Protein AF-A0A917TSR3-F1 (afdb_monomer_lite)

Sequence (150 aa):
MNISVGIYDLFAYAIPGSLYLSLLIYLSDRQSWLDAEGLAKLPTPLLIAIALILSYVLGHLTYPIASLLDRIPRGRFDAAMDAVRRAFVERAPGERAEALSRTDLFLIQAGAEIHHPEAVAESAAWRSFTTWSSCTTWCPAPPSSADELV

Organism: NCBI:txid1763543

Structure (mmCIF, N/CA/C/O backbone):
data_AF-A0A917TSR3-F1
#
_entry.id   AF-A0A917TSR3-F1
#
loop_
_atom_site.group_PDB
_atom_site.id
_atom_site.type_symbol
_atom_site.label_atom_id
_atom_site.label_alt_id
_atom_site.label_comp_id
_atom_site.label_asym_id
_atom_site.label_entity_id
_atom_site.label_seq_id
_atom_site.pdbx_PDB_ins_code
_atom_site.Cartn_x
_atom_site.Cartn_y
_atom_site.Cartn_z
_atom_site.occupancy
_atom_site.B_iso_or_equiv
_atom_site.auth_seq_id
_atom_site.auth_comp_id
_atom_site.auth_asym_id
_atom_site.auth_atom_id
_atom_site.pdbx_PDB_model_num
ATOM 1 N N . MET A 1 1 ? 10.295 -20.842 20.107 1.00 32.06 1 MET A N 1
ATOM 2 C CA . MET A 1 1 ? 10.332 -19.948 18.928 1.00 32.06 1 MET A CA 1
ATOM 3 C C . MET A 1 1 ? 9.903 -18.574 19.409 1.00 32.06 1 MET A C 1
ATOM 5 O O . MET A 1 1 ? 8.777 -18.448 19.866 1.00 32.06 1 MET A O 1
ATOM 9 N N . ASN A 1 2 ? 10.818 -17.602 19.448 1.00 38.22 2 ASN A N 1
ATOM 10 C CA . ASN A 1 2 ? 10.530 -16.262 19.961 1.00 38.22 2 ASN A CA 1
ATOM 11 C C . ASN A 1 2 ? 10.057 -15.399 18.788 1.00 38.22 2 ASN A C 1
ATOM 13 O O . ASN A 1 2 ? 10.856 -15.065 17.915 1.00 38.22 2 ASN A O 1
ATOM 17 N N . ILE A 1 3 ? 8.760 -15.102 18.725 1.00 50.91 3 ILE A N 1
ATOM 18 C CA . ILE A 1 3 ? 8.210 -14.166 17.742 1.00 50.91 3 ILE A CA 1
ATOM 19 C C . ILE A 1 3 ? 8.561 -12.771 18.260 1.00 50.91 3 ILE A C 1
ATOM 21 O O . ILE A 1 3 ? 7.814 -12.159 19.017 1.00 50.91 3 ILE A O 1
ATOM 25 N N . SER A 1 4 ? 9.760 -12.305 17.919 1.00 50.91 4 SER A N 1
ATOM 26 C CA . SER A 1 4 ? 10.188 -10.943 18.214 1.00 50.91 4 SER A CA 1
ATOM 27 C C . SER A 1 4 ? 9.538 -10.015 17.191 1.00 50.91 4 SER A C 1
ATOM 29 O O . SER A 1 4 ? 10.169 -9.641 16.206 1.00 50.91 4 SER A O 1
ATOM 31 N N . VAL A 1 5 ? 8.257 -9.689 17.394 1.00 59.59 5 VAL A N 1
ATOM 32 C CA . VAL A 1 5 ? 7.587 -8.629 16.629 1.00 59.59 5 VAL A CA 1
ATOM 33 C C . VAL A 1 5 ? 8.292 -7.325 16.985 1.00 59.59 5 VAL A C 1
ATOM 35 O O . VAL A 1 5 ? 8.153 -6.804 18.091 1.00 59.59 5 VAL A O 1
ATOM 38 N N . GLY A 1 6 ? 9.133 -6.840 16.075 1.00 69.69 6 GLY A N 1
ATOM 39 C CA . GLY A 1 6 ? 9.794 -5.555 16.241 1.00 69.69 6 GLY A CA 1
ATOM 40 C C . GLY A 1 6 ? 8.758 -4.437 16.218 1.00 69.69 6 GLY A C 1
ATOM 41 O O . GLY A 1 6 ? 7.766 -4.514 15.497 1.00 69.69 6 GLY A O 1
ATOM 42 N N . ILE A 1 7 ? 9.000 -3.358 16.960 1.00 72.00 7 ILE A N 1
ATOM 43 C CA . ILE A 1 7 ? 8.115 -2.184 16.935 1.00 72.00 7 ILE A CA 1
ATOM 44 C C . ILE A 1 7 ? 7.963 -1.608 15.515 1.00 72.00 7 ILE A C 1
ATOM 46 O O . ILE A 1 7 ? 6.904 -1.107 15.154 1.00 72.00 7 ILE A O 1
ATOM 50 N N . TYR A 1 8 ? 8.996 -1.769 14.681 1.00 69.12 8 TYR A N 1
ATOM 51 C CA . TYR A 1 8 ? 8.964 -1.458 13.252 1.00 69.12 8 TYR A CA 1
ATOM 52 C C . TYR A 1 8 ? 7.919 -2.266 12.480 1.00 69.12 8 TYR A C 1
ATOM 54 O O . TYR A 1 8 ? 7.240 -1.710 11.626 1.00 69.12 8 TYR A O 1
ATOM 62 N N . ASP A 1 9 ? 7.765 -3.549 12.795 1.00 69.12 9 ASP A N 1
ATOM 63 C CA . ASP A 1 9 ? 6.815 -4.444 12.132 1.00 69.12 9 ASP A CA 1
ATOM 64 C C . ASP A 1 9 ? 5.371 -4.057 12.483 1.00 69.12 9 ASP A C 1
ATOM 66 O O . ASP A 1 9 ? 4.486 -4.017 11.629 1.00 69.12 9 ASP A O 1
ATOM 70 N N . LEU A 1 10 ? 5.151 -3.646 13.737 1.00 68.81 10 LEU A N 1
ATOM 71 C CA . LEU A 1 10 ? 3.868 -3.105 14.175 1.00 68.81 10 LEU A CA 1
ATOM 72 C C . LEU A 1 10 ? 3.487 -1.858 13.368 1.00 68.81 10 LEU A C 1
ATOM 74 O O . LEU A 1 10 ? 2.362 -1.781 12.886 1.00 68.81 10 LEU A O 1
ATOM 78 N N . PHE A 1 11 ? 4.408 -0.912 13.167 1.00 69.06 11 PHE A N 1
ATOM 79 C CA . PHE A 1 11 ? 4.134 0.282 12.359 1.00 69.06 11 PHE A CA 1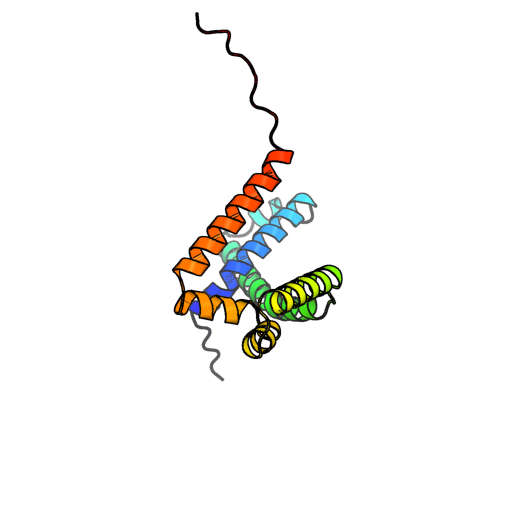
ATOM 80 C C . PHE A 1 11 ? 4.007 -0.021 10.863 1.00 69.06 11 PHE A C 1
ATOM 82 O O . PHE A 1 11 ? 3.126 0.541 10.211 1.00 69.06 11 PHE A O 1
ATOM 89 N N . ALA A 1 12 ? 4.823 -0.935 10.334 1.00 71.38 12 ALA A N 1
ATOM 90 C CA . ALA A 1 12 ? 4.776 -1.342 8.932 1.00 71.38 12 ALA A CA 1
ATOM 91 C C 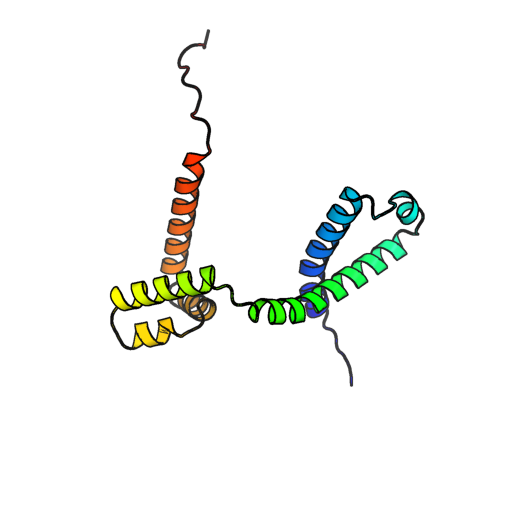. ALA A 1 12 ? 3.393 -1.879 8.534 1.00 71.38 12 ALA A C 1
ATOM 93 O O . ALA A 1 12 ? 2.925 -1.591 7.434 1.00 71.38 12 ALA A O 1
ATOM 94 N N . TYR A 1 13 ? 2.711 -2.590 9.439 1.00 71.81 13 TYR A N 1
ATOM 95 C CA . TYR A 1 13 ? 1.371 -3.122 9.180 1.00 71.81 13 TYR A CA 1
ATOM 96 C C . TYR A 1 13 ? 0.233 -2.249 9.720 1.00 71.81 13 TYR A C 1
ATOM 98 O O . TYR A 1 13 ? -0.805 -2.144 9.069 1.00 71.81 13 TYR A O 1
ATOM 106 N N . ALA A 1 14 ? 0.404 -1.578 10.863 1.00 72.25 14 ALA A N 1
ATOM 107 C CA . ALA A 1 14 ? -0.662 -0.771 11.461 1.00 72.25 14 ALA A CA 1
ATOM 108 C C . ALA A 1 14 ? -0.941 0.529 10.691 1.00 72.25 14 ALA A C 1
ATOM 110 O O . ALA A 1 14 ? -2.080 0.994 10.686 1.00 72.25 14 ALA A O 1
ATOM 111 N N . ILE A 1 15 ? 0.057 1.125 10.028 1.00 74.81 15 ILE A N 1
ATOM 112 C CA . ILE A 1 15 ? -0.148 2.346 9.233 1.00 74.81 15 ILE A CA 1
ATOM 113 C C . ILE A 1 15 ? -1.075 2.068 8.033 1.00 74.81 15 ILE A C 1
ATOM 115 O O . ILE A 1 15 ? -2.166 2.645 7.999 1.00 74.81 15 ILE A O 1
ATOM 119 N N . PRO A 1 16 ? -0.744 1.164 7.089 1.00 74.06 16 PRO A N 1
ATOM 120 C CA . PRO A 1 16 ? -1.661 0.831 5.997 1.00 74.06 16 PRO A CA 1
ATOM 121 C C . PRO A 1 16 ? -2.955 0.182 6.511 1.00 74.06 16 PRO A C 1
ATOM 123 O O . PRO A 1 16 ? -4.036 0.491 6.012 1.00 74.06 16 PRO A O 1
ATOM 126 N N . GLY A 1 17 ? -2.874 -0.639 7.565 1.00 74.44 17 GLY A N 1
ATOM 127 C CA . GLY A 1 17 ? -4.030 -1.239 8.232 1.00 74.44 17 GLY A CA 1
ATOM 128 C C . GLY A 1 17 ? -5.055 -0.220 8.733 1.00 74.44 17 GLY A C 1
ATOM 129 O O . GLY A 1 17 ? -6.257 -0.425 8.569 1.00 74.44 17 GLY A O 1
ATOM 130 N N . SER A 1 18 ? -4.597 0.913 9.273 1.00 76.31 18 SER A N 1
ATOM 131 C CA . SER A 1 18 ? -5.473 1.967 9.797 1.00 76.31 18 SER A CA 1
ATOM 132 C C . SER A 1 18 ? -6.231 2.691 8.690 1.00 76.31 18 SER A C 1
ATOM 134 O O . SER A 1 18 ? -7.397 3.045 8.875 1.00 76.31 18 SER A O 1
ATOM 136 N N . LEU A 1 19 ? -5.605 2.851 7.521 1.00 81.00 19 LEU A N 1
ATOM 137 C CA . LEU A 1 19 ? -6.235 3.427 6.340 1.00 81.00 19 LEU A CA 1
ATOM 138 C C . LEU A 1 19 ? -7.354 2.512 5.829 1.00 81.00 19 LEU A C 1
ATOM 140 O O . LEU A 1 19 ? -8.474 2.973 5.608 1.00 81.00 19 LEU A O 1
ATOM 144 N N . TYR A 1 20 ? -7.085 1.206 5.729 1.00 76.94 20 TYR A N 1
ATOM 145 C CA . TYR A 1 20 ? -8.101 0.219 5.356 1.00 76.94 20 TYR A CA 1
ATOM 146 C C . TYR A 1 20 ? -9.231 0.136 6.383 1.00 76.94 20 TYR A C 1
ATOM 148 O O . TYR A 1 20 ? -10.402 0.100 6.006 1.00 76.94 20 TYR A O 1
ATOM 156 N N . LEU A 1 21 ? -8.901 0.154 7.675 1.00 81.69 21 LEU A N 1
ATOM 157 C CA . LEU A 1 21 ? -9.892 0.130 8.743 1.00 81.69 21 LEU A CA 1
ATOM 158 C C . LEU A 1 21 ? -10.786 1.374 8.703 1.00 81.69 21 LEU A C 1
ATOM 160 O O . LEU A 1 21 ? -12.002 1.252 8.803 1.00 81.69 21 LEU A O 1
ATOM 164 N N . SER A 1 22 ? -10.203 2.555 8.487 1.00 80.44 22 SER A N 1
ATOM 165 C CA . SER A 1 22 ? -10.956 3.808 8.354 1.00 80.44 22 SER A CA 1
ATOM 166 C C . SER A 1 22 ? -11.903 3.771 7.154 1.00 80.44 22 SER A C 1
ATOM 168 O O . SER A 1 22 ? -13.059 4.177 7.267 1.00 80.44 22 SER A O 1
ATOM 170 N N . LEU A 1 23 ? -11.448 3.223 6.022 1.00 81.44 23 LEU A N 1
ATOM 171 C CA . LEU A 1 23 ? -12.282 3.041 4.836 1.00 81.44 23 LEU A CA 1
ATOM 172 C C . LEU A 1 23 ? -13.438 2.063 5.093 1.00 81.44 23 LEU A C 1
ATOM 174 O O . LEU A 1 23 ? -14.568 2.338 4.695 1.00 81.44 23 LEU A O 1
ATOM 178 N N . LEU A 1 24 ? -13.182 0.943 5.777 1.00 79.69 24 LEU A N 1
ATOM 179 C CA . LEU A 1 24 ? -14.219 -0.028 6.135 1.00 79.69 24 LEU A CA 1
ATOM 180 C C . LEU A 1 24 ? -15.244 0.554 7.106 1.00 79.69 24 LEU A C 1
ATOM 182 O O . LEU A 1 24 ? -16.437 0.328 6.916 1.00 79.69 24 LEU A O 1
ATOM 186 N N . ILE A 1 25 ? -14.801 1.311 8.113 1.00 82.06 25 ILE A N 1
ATOM 187 C CA . ILE A 1 25 ? -15.695 2.010 9.044 1.00 82.06 25 ILE A CA 1
ATOM 188 C C . ILE A 1 25 ? -16.576 2.988 8.266 1.00 82.06 25 ILE A C 1
ATOM 190 O O . ILE A 1 25 ? -17.793 2.939 8.408 1.00 82.06 25 ILE A O 1
ATOM 194 N N . TYR A 1 26 ? -15.987 3.800 7.385 1.00 79.81 26 TYR A N 1
ATOM 195 C CA . TYR A 1 26 ? -16.730 4.744 6.549 1.00 79.81 26 TYR A CA 1
ATOM 196 C C . TYR A 1 26 ? -17.771 4.054 5.652 1.00 79.81 26 TYR A C 1
ATOM 198 O O . TYR A 1 26 ? -18.919 4.490 5.574 1.00 79.81 26 TYR A O 1
ATOM 206 N N . LEU A 1 27 ? -17.395 2.960 4.984 1.00 80.69 27 LEU A N 1
ATOM 207 C CA . LEU A 1 27 ? -18.313 2.198 4.132 1.00 80.69 27 LEU A CA 1
ATOM 208 C C . LEU A 1 27 ? -19.434 1.540 4.943 1.00 80.69 27 LEU A C 1
ATOM 210 O O . LEU A 1 27 ? -20.583 1.531 4.508 1.00 80.69 27 LEU A O 1
ATOM 214 N N . SER A 1 28 ? -19.106 1.012 6.119 1.00 79.25 28 SER A N 1
ATOM 215 C CA . SER A 1 28 ? -20.067 0.328 6.982 1.00 79.25 28 SER A CA 1
ATOM 216 C C . SER A 1 28 ? -21.050 1.300 7.635 1.00 79.25 28 SER A C 1
ATOM 218 O O . SER A 1 28 ? -22.229 0.977 7.749 1.00 79.25 28 SER A O 1
ATOM 220 N N . ASP A 1 29 ? -20.592 2.497 8.006 1.00 77.88 29 ASP A N 1
ATOM 221 C CA . ASP A 1 29 ? -21.442 3.596 8.475 1.00 77.88 29 ASP A CA 1
ATOM 222 C C . ASP A 1 29 ? -22.396 4.058 7.363 1.00 77.88 29 ASP A C 1
ATOM 224 O O . ASP A 1 29 ? -23.615 4.095 7.539 1.00 77.88 29 ASP A O 1
ATOM 228 N N . ARG A 1 30 ? -21.867 4.266 6.149 1.00 79.00 30 ARG A N 1
ATOM 229 C CA . ARG A 1 30 ? -22.665 4.666 4.981 1.00 79.00 30 ARG A CA 1
ATOM 230 C C . ARG A 1 30 ? -23.737 3.645 4.590 1.00 79.00 30 ARG A C 1
ATOM 232 O O . ARG A 1 30 ? -24.789 4.035 4.090 1.00 79.00 30 ARG A O 1
ATOM 239 N N . GLN A 1 31 ? -23.473 2.355 4.786 1.00 79.75 31 GLN A N 1
ATOM 240 C CA . GLN A 1 31 ? -24.416 1.275 4.487 1.00 79.75 31 GLN A CA 1
ATOM 241 C C . GLN A 1 31 ? -25.337 0.940 5.681 1.00 79.75 31 GLN A C 1
ATOM 243 O O . GLN A 1 31 ? -26.145 0.015 5.586 1.00 79.75 31 GLN A O 1
ATOM 248 N N . SER A 1 32 ? -25.212 1.675 6.796 1.00 71.50 32 SER A N 1
ATOM 249 C CA . SER A 1 32 ? -25.918 1.435 8.066 1.00 71.50 32 SER A CA 1
ATOM 250 C C . SER A 1 32 ? -25.708 0.023 8.626 1.00 71.50 32 SER A C 1
ATOM 252 O O . SER A 1 32 ? -26.569 -0.529 9.307 1.00 71.50 32 SER A O 1
ATOM 254 N N . TRP A 1 33 ? -24.564 -0.590 8.317 1.00 74.56 33 TRP A N 1
ATOM 255 C CA . TRP A 1 33 ? -24.173 -1.899 8.847 1.00 74.56 33 TRP A CA 1
ATOM 256 C C . TRP A 1 33 ? -23.597 -1.799 10.258 1.00 74.56 33 TRP A C 1
ATOM 258 O O . TRP A 1 33 ? -23.601 -2.786 10.992 1.00 74.56 33 TRP A O 1
ATOM 268 N N . LEU A 1 34 ? -23.099 -0.620 10.635 1.00 69.69 34 LEU A N 1
ATOM 269 C CA . LEU A 1 34 ? -22.614 -0.334 11.977 1.00 69.69 34 LEU A CA 1
ATOM 270 C C . LEU A 1 34 ? -23.635 0.502 12.739 1.00 69.69 34 LEU A C 1
ATOM 272 O O . LEU A 1 34 ? -24.009 1.590 12.314 1.00 69.69 34 LEU A O 1
ATOM 276 N N . ASP A 1 35 ? -24.030 -0.002 13.902 1.00 72.19 35 ASP A N 1
ATOM 277 C CA . ASP A 1 35 ? -24.796 0.760 14.876 1.00 72.19 35 ASP A CA 1
ATOM 278 C C . ASP A 1 35 ? -23.829 1.588 15.737 1.00 72.19 35 ASP A C 1
ATOM 280 O O . ASP A 1 35 ? -23.236 1.100 16.708 1.00 72.19 35 ASP A O 1
ATOM 284 N N . ALA A 1 36 ? -23.614 2.844 15.338 1.00 66.81 36 ALA A N 1
ATOM 285 C CA . ALA A 1 36 ? -22.709 3.766 16.021 1.00 66.81 36 ALA A CA 1
ATOM 286 C C . ALA A 1 36 ? -23.102 3.995 17.496 1.00 66.81 36 ALA A C 1
ATOM 288 O O . ALA A 1 36 ? -22.227 4.200 18.343 1.00 66.81 36 ALA A O 1
ATOM 289 N N . GLU A 1 37 ? -24.393 3.884 17.834 1.00 69.19 37 GLU A N 1
ATOM 290 C CA . GLU A 1 37 ? -24.881 4.017 19.212 1.00 69.19 37 GLU A CA 1
ATOM 291 C C . GLU A 1 37 ? -24.463 2.840 20.100 1.00 69.19 37 GLU A C 1
ATOM 293 O O . GLU A 1 37 ? -24.251 3.005 21.306 1.00 69.19 37 GLU A O 1
ATOM 298 N N . GLY A 1 38 ? -24.314 1.648 19.517 1.00 69.62 38 GLY A N 1
ATOM 299 C CA . GLY A 1 38 ? -23.797 0.468 20.205 1.00 69.62 38 GLY A CA 1
ATOM 300 C C . GLY A 1 38 ? -22.304 0.585 20.517 1.00 69.62 38 GLY A C 1
ATOM 301 O O . GLY A 1 38 ? -21.873 0.237 21.618 1.00 69.62 38 GLY A O 1
ATOM 302 N N . LEU A 1 39 ? -21.518 1.135 19.584 1.00 67.50 39 LEU A N 1
ATOM 303 C CA . LEU A 1 39 ? -20.073 1.310 19.767 1.00 67.50 39 LEU A CA 1
ATOM 304 C C . LEU A 1 39 ? -19.732 2.434 20.753 1.00 67.50 39 LEU A C 1
ATOM 306 O O . LEU A 1 39 ? -18.774 2.297 21.511 1.00 67.50 39 LEU A O 1
ATOM 310 N N . ALA A 1 40 ? -20.525 3.508 20.803 1.00 72.81 40 ALA A N 1
ATOM 311 C CA . ALA A 1 40 ? -20.307 4.628 21.725 1.00 72.81 40 ALA A CA 1
ATOM 312 C C . ALA A 1 40 ? -20.455 4.245 23.213 1.00 72.81 40 ALA A C 1
ATOM 314 O O . ALA A 1 40 ? -19.961 4.953 24.090 1.00 72.81 40 ALA A O 1
ATOM 315 N N . LYS A 1 41 ? -21.116 3.118 23.507 1.00 79.31 41 LYS A N 1
ATOM 316 C CA . LYS A 1 41 ? -21.281 2.587 24.871 1.00 79.31 41 LYS A CA 1
ATOM 317 C C . LYS A 1 41 ? -20.072 1.781 25.352 1.00 79.31 41 LYS A C 1
ATOM 319 O O . LYS A 1 41 ? -20.007 1.434 26.532 1.00 79.31 41 LYS A O 1
ATOM 324 N N . LEU A 1 42 ? -19.129 1.460 24.465 1.00 80.06 42 LEU A N 1
ATOM 325 C CA . LEU A 1 42 ? -17.922 0.727 24.830 1.00 80.06 42 LEU A CA 1
ATOM 326 C C . LEU A 1 42 ? -16.907 1.665 25.501 1.00 80.06 42 LEU A C 1
ATOM 328 O O . LEU A 1 42 ? -16.744 2.812 25.083 1.00 80.06 42 LEU A O 1
ATOM 332 N N . PRO A 1 43 ? -16.173 1.189 26.520 1.00 85.25 43 PRO A N 1
ATOM 333 C CA . PRO A 1 43 ? -15.122 1.980 27.141 1.00 85.25 43 PRO A CA 1
ATOM 334 C C . PRO A 1 43 ? -14.018 2.302 26.123 1.00 85.25 43 PRO A C 1
ATOM 336 O O . PRO A 1 43 ? -13.467 1.407 25.481 1.00 85.25 43 PRO A O 1
ATOM 339 N N . THR A 1 44 ? -13.647 3.581 26.020 1.00 82.81 44 THR A N 1
ATOM 340 C CA . THR A 1 44 ? -12.635 4.112 25.087 1.00 82.81 44 THR A CA 1
ATOM 341 C C . THR A 1 44 ? -11.353 3.276 24.957 1.00 82.81 44 THR A C 1
ATOM 343 O O . THR A 1 44 ? -10.949 3.007 23.825 1.00 82.81 44 THR A O 1
ATOM 346 N N . PRO A 1 45 ? -10.695 2.811 26.041 1.00 83.06 45 PRO A N 1
ATOM 347 C CA . PRO A 1 45 ? -9.483 2.000 25.899 1.00 83.06 45 PRO A CA 1
ATOM 348 C C . PRO A 1 45 ? -9.724 0.666 25.177 1.00 83.06 45 PRO A C 1
ATOM 350 O O . PRO A 1 45 ? -8.848 0.195 24.455 1.00 83.06 45 PRO A O 1
ATOM 353 N N . LEU A 1 46 ? -10.916 0.079 25.316 1.00 82.00 46 LEU A N 1
ATOM 354 C CA . LEU A 1 46 ? -11.289 -1.144 24.610 1.00 82.00 46 LEU A CA 1
ATOM 355 C C . LEU A 1 46 ? -11.465 -0.880 23.109 1.00 82.00 46 LEU A C 1
ATOM 357 O O . LEU A 1 46 ? -10.983 -1.663 22.298 1.00 82.00 46 LEU A O 1
ATOM 361 N N . LEU A 1 47 ? -12.089 0.244 22.737 1.00 81.12 47 LEU A N 1
ATOM 362 C CA . LEU A 1 47 ? -12.222 0.656 21.334 1.00 81.12 47 LEU A CA 1
ATOM 363 C C . LEU A 1 47 ? -10.855 0.850 20.671 1.00 81.12 47 LEU A C 1
ATOM 365 O O . LEU A 1 47 ? -10.634 0.362 19.565 1.00 81.12 47 LEU A O 1
ATOM 369 N N . ILE A 1 48 ? -9.922 1.507 21.366 1.00 82.31 48 ILE A N 1
ATOM 370 C CA . ILE A 1 48 ? -8.552 1.708 20.876 1.00 82.31 48 ILE A CA 1
ATOM 371 C C . ILE A 1 48 ? -7.848 0.360 20.689 1.00 82.31 48 ILE A C 1
ATOM 373 O O . ILE A 1 48 ? -7.238 0.129 19.647 1.00 82.31 48 ILE A O 1
ATOM 377 N N . ALA A 1 49 ? -7.960 -0.551 21.661 1.00 81.81 49 ALA A N 1
ATOM 378 C CA . ALA A 1 49 ? -7.364 -1.880 21.558 1.00 81.81 49 ALA A CA 1
ATOM 379 C C . ALA A 1 49 ? -7.931 -2.674 20.368 1.00 81.81 49 ALA A C 1
ATOM 381 O O . ALA A 1 49 ? -7.165 -3.243 19.592 1.00 81.81 49 ALA A O 1
ATOM 382 N N . ILE A 1 50 ? -9.254 -2.661 20.179 1.00 83.12 50 ILE A N 1
ATOM 383 C CA . ILE A 1 50 ? -9.919 -3.316 19.044 1.00 83.12 50 ILE A CA 1
ATOM 384 C C . ILE A 1 50 ? -9.440 -2.710 17.724 1.00 83.12 50 ILE A C 1
ATOM 386 O O . ILE A 1 50 ? -9.075 -3.456 16.820 1.00 83.12 50 ILE A O 1
ATOM 390 N N . ALA A 1 51 ? -9.388 -1.380 17.614 1.00 79.75 51 ALA A N 1
ATOM 391 C CA . ALA A 1 51 ? -8.936 -0.702 16.403 1.00 79.75 51 ALA A CA 1
ATOM 392 C C . ALA A 1 51 ? -7.473 -1.031 16.065 1.00 79.75 51 ALA A C 1
ATOM 394 O O . ALA A 1 51 ? -7.156 -1.289 14.905 1.00 79.75 51 ALA A O 1
ATOM 395 N N . LEU A 1 52 ? -6.591 -1.079 17.068 1.00 80.81 52 LEU A N 1
ATOM 396 C CA . LEU A 1 52 ? -5.192 -1.469 16.882 1.00 80.81 52 LEU A CA 1
ATOM 397 C C . LEU A 1 52 ? -5.065 -2.917 16.406 1.00 80.81 52 LEU A C 1
ATOM 399 O O . LEU A 1 52 ? -4.333 -3.180 15.453 1.00 80.81 52 LEU A O 1
ATOM 403 N N . ILE A 1 53 ? -5.800 -3.843 17.028 1.00 83.19 53 ILE A N 1
ATOM 404 C CA . ILE A 1 53 ? -5.792 -5.259 16.641 1.00 83.19 53 ILE A CA 1
ATOM 405 C C . ILE A 1 53 ? -6.344 -5.423 15.224 1.00 83.19 53 ILE A C 1
ATOM 407 O O . ILE A 1 53 ? -5.701 -6.068 14.399 1.00 83.19 53 ILE A O 1
ATOM 411 N N . LEU A 1 54 ? -7.495 -4.819 14.914 1.00 83.31 54 LEU A N 1
ATOM 412 C CA . LEU A 1 54 ? -8.090 -4.899 13.579 1.00 83.31 54 LEU A CA 1
ATOM 413 C C . LEU A 1 54 ? -7.166 -4.301 12.528 1.00 83.31 54 LEU A C 1
ATOM 415 O O . LEU A 1 54 ? -6.967 -4.933 11.501 1.00 83.31 54 LEU A O 1
ATOM 419 N N . SER A 1 55 ? -6.584 -3.131 12.792 1.00 78.75 55 SER A N 1
ATOM 420 C CA . SER A 1 55 ? -5.624 -2.487 11.897 1.00 78.75 55 SER A CA 1
ATOM 421 C C . SER A 1 55 ? -4.424 -3.396 11.622 1.00 78.75 55 SER A C 1
ATOM 423 O O . SER A 1 55 ? -4.085 -3.642 10.466 1.00 78.75 55 SER A O 1
ATOM 425 N N . TYR A 1 56 ? -3.827 -3.972 12.668 1.00 76.00 56 TYR A N 1
ATOM 426 C CA . TYR A 1 56 ? -2.694 -4.883 12.525 1.00 76.00 56 TYR A CA 1
ATOM 427 C C . TYR A 1 56 ? -3.058 -6.142 11.724 1.00 76.00 56 TYR A C 1
ATOM 429 O O . TYR A 1 56 ? -2.341 -6.518 10.796 1.00 76.00 56 TYR A O 1
ATOM 437 N N . VAL A 1 57 ? -4.203 -6.761 12.029 1.00 82.56 57 VAL A N 1
ATOM 438 C CA . VAL A 1 57 ? -4.701 -7.945 11.315 1.00 82.56 57 VAL A CA 1
ATOM 439 C C . VAL A 1 57 ? -5.003 -7.618 9.854 1.00 82.56 57 VAL A C 1
ATOM 441 O O . VAL A 1 57 ? -4.624 -8.387 8.975 1.00 82.56 57 VAL A O 1
ATOM 444 N N . LEU A 1 58 ? -5.627 -6.472 9.571 1.00 78.50 58 LEU A N 1
ATOM 445 C CA . LEU A 1 58 ? -5.886 -6.016 8.205 1.00 78.50 58 LEU A CA 1
ATOM 446 C C . LEU A 1 58 ? -4.585 -5.793 7.440 1.00 78.50 58 LEU A C 1
ATOM 448 O O . LEU A 1 58 ? -4.449 -6.287 6.322 1.00 78.50 58 LEU A O 1
ATOM 452 N N . GLY A 1 59 ? -3.617 -5.106 8.049 1.00 73.50 59 GLY A N 1
ATOM 453 C CA . GLY A 1 59 ? -2.289 -4.909 7.473 1.00 73.50 59 GLY A CA 1
ATOM 454 C C . GLY A 1 59 ? -1.627 -6.241 7.117 1.00 73.50 59 GLY A C 1
ATOM 455 O O . GLY A 1 59 ? -1.112 -6.399 6.011 1.00 73.50 59 GLY A O 1
ATOM 456 N N . HIS A 1 60 ? -1.742 -7.236 7.998 1.00 75.38 60 HIS A N 1
ATOM 457 C CA . HIS A 1 60 ? -1.205 -8.572 7.761 1.00 75.38 60 HIS A CA 1
ATOM 458 C C . HIS A 1 60 ? -1.965 -9.342 6.667 1.00 75.38 60 HIS A C 1
ATOM 460 O O . HIS A 1 60 ? -1.340 -9.988 5.829 1.00 75.38 60 HIS A O 1
ATOM 466 N N . LEU A 1 61 ? -3.300 -9.234 6.611 1.00 76.25 61 LEU A N 1
ATOM 467 C CA . LEU A 1 61 ? -4.133 -9.837 5.558 1.00 76.25 61 LEU A CA 1
ATOM 468 C C . LEU A 1 61 ? -3.930 -9.186 4.189 1.00 76.25 61 LEU A C 1
ATOM 470 O O . LEU A 1 61 ? -4.169 -9.822 3.162 1.00 76.25 61 LEU A O 1
ATOM 474 N N . THR A 1 62 ? -3.468 -7.939 4.151 1.00 72.94 62 THR A N 1
ATOM 475 C CA . THR A 1 62 ? -3.222 -7.244 2.885 1.00 72.94 62 THR A CA 1
ATOM 476 C C . THR A 1 62 ? -2.112 -7.940 2.089 1.00 72.94 62 THR A C 1
ATOM 478 O O . THR A 1 62 ? -2.177 -7.983 0.865 1.00 72.94 62 THR A O 1
ATOM 481 N N . TYR A 1 63 ? -1.138 -8.563 2.761 1.00 68.31 63 TYR A N 1
ATOM 482 C CA . TYR A 1 63 ? -0.024 -9.268 2.118 1.00 68.31 63 TYR A CA 1
ATOM 483 C C . TYR A 1 63 ? -0.459 -10.482 1.267 1.00 68.31 63 TYR A C 1
ATOM 485 O O . TYR A 1 63 ? -0.145 -10.522 0.073 1.00 68.31 63 TYR A O 1
ATOM 493 N N . PRO A 1 64 ? -1.222 -11.462 1.797 1.00 72.25 64 PRO A N 1
ATOM 494 C CA . PRO A 1 64 ? -1.735 -12.558 0.984 1.00 72.25 64 PRO A CA 1
ATOM 495 C C . PRO A 1 64 ? -2.752 -12.074 -0.055 1.00 72.25 64 PRO A C 1
ATOM 497 O O . PRO A 1 64 ? -2.754 -12.598 -1.168 1.00 72.25 64 PRO A O 1
ATOM 500 N N . ILE A 1 65 ? -3.567 -11.056 0.253 1.00 74.12 65 ILE A N 1
ATOM 501 C CA . ILE A 1 65 ? -4.509 -10.473 -0.715 1.00 74.12 65 ILE A CA 1
ATOM 502 C C . ILE A 1 65 ? -3.761 -9.862 -1.902 1.00 74.12 65 ILE A C 1
ATOM 504 O O . ILE A 1 65 ? -4.152 -10.116 -3.037 1.00 74.12 65 ILE A O 1
ATOM 508 N N . ALA A 1 66 ? -2.669 -9.131 -1.668 1.00 66.56 66 ALA A N 1
ATOM 509 C CA . ALA A 1 66 ? -1.822 -8.587 -2.727 1.00 66.56 66 ALA A CA 1
ATOM 510 C C . ALA A 1 66 ? -1.258 -9.707 -3.613 1.00 66.56 66 ALA A C 1
ATOM 512 O O . ALA A 1 66 ? -1.396 -9.647 -4.830 1.00 66.56 66 ALA A O 1
ATOM 513 N N . SER A 1 67 ? -0.755 -10.790 -3.009 1.00 67.50 67 SER A N 1
ATOM 514 C CA . SER A 1 67 ? -0.263 -11.949 -3.768 1.00 67.50 67 SER A CA 1
ATOM 515 C C . SER A 1 67 ? -1.359 -12.671 -4.568 1.00 67.50 67 SER A C 1
ATOM 517 O O . SER A 1 67 ? -1.092 -13.237 -5.628 1.00 67.50 67 SER A O 1
ATOM 519 N N . LEU A 1 68 ? -2.606 -12.648 -4.083 1.00 73.38 68 LEU A N 1
ATOM 520 C CA . LEU A 1 68 ? -3.765 -13.171 -4.807 1.00 73.38 68 LEU A CA 1
ATOM 521 C C . LEU A 1 68 ? -4.169 -12.238 -5.952 1.00 73.38 68 LEU A C 1
ATOM 523 O O . LEU A 1 68 ? -4.495 -12.712 -7.036 1.00 73.38 68 LEU A O 1
ATOM 527 N N . LEU A 1 69 ? -4.121 -10.925 -5.721 1.00 70.88 69 LEU A N 1
ATOM 528 C CA . LEU A 1 69 ? -4.390 -9.904 -6.729 1.00 70.88 69 LEU A CA 1
ATOM 529 C C . LEU A 1 69 ? -3.343 -9.901 -7.843 1.00 70.88 69 LEU A C 1
ATOM 531 O O . LEU A 1 69 ? -3.701 -9.618 -8.982 1.00 70.88 69 LEU A O 1
ATOM 535 N N . ASP A 1 70 ? -2.088 -10.229 -7.539 1.00 66.69 70 ASP A N 1
ATOM 536 C CA . ASP A 1 70 ? -1.028 -10.383 -8.542 1.00 66.69 70 ASP A CA 1
ATOM 537 C C . ASP A 1 70 ? -1.256 -11.599 -9.447 1.00 66.69 70 ASP A C 1
ATOM 539 O O . ASP A 1 70 ? -0.791 -11.629 -10.583 1.00 66.69 70 ASP A O 1
ATOM 543 N N . ARG A 1 71 ? -2.025 -12.596 -8.989 1.00 68.00 71 ARG A N 1
ATOM 544 C CA . ARG A 1 71 ? -2.442 -13.732 -9.825 1.00 68.00 71 ARG A CA 1
ATOM 545 C C . ARG A 1 71 ? -3.634 -13.420 -10.721 1.00 68.00 71 ARG A C 1
ATOM 547 O O . ARG A 1 71 ? -3.940 -14.225 -11.598 1.00 68.00 71 ARG A O 1
ATOM 554 N N . ILE A 1 72 ? -4.325 -12.300 -10.506 1.00 76.94 72 ILE A N 1
ATOM 555 C CA . ILE A 1 72 ? -5.414 -11.876 -11.384 1.00 76.94 72 ILE A CA 1
ATOM 556 C C . ILE A 1 72 ? -4.769 -11.218 -12.607 1.00 76.94 72 ILE A C 1
ATOM 558 O O . ILE A 1 72 ? -4.186 -10.143 -12.459 1.00 76.94 72 ILE A O 1
ATOM 562 N N . PRO A 1 73 ? -4.867 -11.815 -13.810 1.00 62.78 73 PRO A N 1
ATOM 563 C CA . PRO A 1 73 ? -4.268 -11.235 -15.003 1.00 62.78 73 PRO A CA 1
ATOM 564 C C . PRO A 1 73 ? -4.910 -9.873 -15.274 1.00 62.78 73 PRO A C 1
ATOM 566 O O . PRO A 1 73 ? -6.095 -9.774 -15.613 1.00 62.78 73 PRO A O 1
ATOM 569 N N . ARG A 1 74 ? -4.131 -8.799 -15.129 1.00 68.94 74 ARG A N 1
ATOM 570 C CA . ARG A 1 74 ? -4.579 -7.423 -15.363 1.00 68.94 74 ARG A CA 1
ATOM 571 C C . ARG A 1 74 ? -4.410 -7.113 -16.842 1.00 68.94 74 ARG A C 1
ATOM 573 O O . ARG A 1 74 ? -3.767 -6.133 -17.193 1.00 68.94 74 ARG A O 1
ATOM 580 N N . GLY A 1 75 ? -5.014 -7.922 -17.716 1.00 64.62 75 GLY A N 1
ATOM 581 C CA . GLY A 1 75 ? -4.659 -8.003 -19.140 1.00 64.62 75 GLY A CA 1
ATOM 582 C C . GLY A 1 75 ? -4.560 -6.670 -19.900 1.00 64.62 75 GLY A C 1
ATOM 583 O O . GLY A 1 75 ? -3.774 -6.565 -20.833 1.00 64.62 75 GLY A O 1
ATOM 584 N N . ARG A 1 76 ? -5.289 -5.619 -19.493 1.00 67.50 76 ARG A N 1
ATOM 585 C CA . ARG A 1 76 ? -5.127 -4.262 -20.057 1.00 67.50 76 ARG A CA 1
ATOM 586 C C . ARG A 1 76 ? -3.847 -3.556 -19.604 1.00 67.50 76 ARG A C 1
ATOM 588 O O . ARG A 1 76 ? -3.218 -2.870 -20.401 1.00 67.50 76 ARG A O 1
ATOM 595 N N . PHE A 1 77 ? -3.495 -3.693 -18.333 1.00 69.50 77 PHE A N 1
ATOM 596 C CA . PHE A 1 77 ? -2.299 -3.104 -17.744 1.00 69.50 77 PHE A CA 1
ATOM 597 C C . PHE A 1 77 ? -1.043 -3.836 -18.220 1.00 69.50 77 PHE A C 1
ATOM 599 O O . PHE A 1 77 ? -0.083 -3.192 -18.634 1.00 69.50 77 PHE A O 1
ATOM 606 N N . ASP A 1 78 ? -1.100 -5.169 -18.268 1.00 72.31 78 ASP A N 1
ATOM 607 C CA . ASP A 1 78 ? 0.006 -6.004 -18.745 1.00 72.31 78 ASP A CA 1
ATOM 608 C C . ASP A 1 78 ? 0.305 -5.716 -20.225 1.00 72.31 78 ASP A C 1
ATOM 610 O O . ASP A 1 78 ? 1.440 -5.411 -20.588 1.00 72.31 78 ASP A O 1
ATOM 614 N N . ALA A 1 79 ? -0.735 -5.649 -21.068 1.00 76.81 79 ALA A N 1
ATOM 615 C CA . ALA A 1 79 ? -0.582 -5.288 -22.478 1.00 76.81 79 ALA A CA 1
ATOM 616 C C . ALA A 1 79 ? -0.036 -3.861 -22.685 1.00 76.81 79 ALA A C 1
ATOM 618 O O . ALA A 1 79 ? 0.744 -3.624 -23.611 1.00 76.81 79 ALA A O 1
ATOM 619 N N . ALA A 1 80 ? -0.428 -2.905 -21.834 1.00 77.81 80 ALA A N 1
ATOM 620 C CA . ALA A 1 80 ? 0.099 -1.544 -21.882 1.00 77.81 80 ALA A CA 1
ATOM 621 C C . ALA A 1 80 ? 1.589 -1.502 -21.505 1.00 77.81 80 ALA A C 1
ATOM 623 O O . ALA A 1 80 ? 2.376 -0.839 -22.181 1.00 77.81 80 ALA A O 1
ATOM 624 N N . MET A 1 81 ? 1.996 -2.246 -20.474 1.00 76.19 81 MET A N 1
ATOM 625 C CA . MET A 1 81 ? 3.401 -2.353 -20.070 1.00 76.19 81 MET A CA 1
ATOM 626 C C . MET A 1 81 ? 4.259 -3.039 -21.133 1.00 76.19 81 MET A C 1
ATOM 628 O O . MET A 1 81 ? 5.362 -2.572 -21.421 1.00 76.19 81 MET A O 1
ATOM 632 N N . ASP A 1 82 ? 3.738 -4.065 -21.80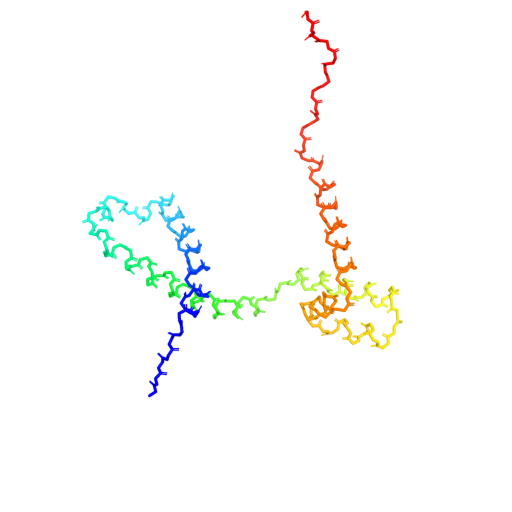0 1.00 82.00 82 ASP A N 1
ATOM 633 C CA . ASP A 1 82 ? 4.442 -4.724 -22.902 1.00 82.00 82 ASP A CA 1
ATOM 634 C C . ASP A 1 82 ? 4.586 -3.822 -24.136 1.00 82.00 82 ASP A C 1
ATOM 636 O O . ASP A 1 82 ? 5.593 -3.882 -24.847 1.00 82.00 82 ASP A O 1
ATOM 640 N N . ALA A 1 83 ? 3.613 -2.944 -24.401 1.00 83.44 83 ALA A N 1
ATOM 641 C CA . ALA A 1 83 ? 3.744 -1.922 -25.438 1.00 83.44 83 ALA A CA 1
ATOM 642 C C . ALA A 1 83 ? 4.833 -0.891 -25.090 1.00 83.44 83 ALA A C 1
ATOM 644 O O . ALA A 1 83 ? 5.638 -0.535 -25.952 1.00 83.44 83 ALA A O 1
ATOM 645 N N . VAL A 1 84 ? 4.909 -0.460 -23.826 1.00 82.12 84 VAL A N 1
ATOM 646 C CA . VAL A 1 84 ? 5.950 0.467 -23.348 1.00 82.12 84 VAL A CA 1
ATOM 647 C C . VAL A 1 84 ? 7.339 -0.166 -23.430 1.00 82.12 84 VAL A C 1
ATOM 649 O O . VAL A 1 84 ? 8.264 0.470 -23.934 1.00 82.12 84 VAL A O 1
ATOM 652 N N . ARG A 1 85 ? 7.489 -1.426 -23.000 1.00 84.19 85 ARG A N 1
ATOM 653 C CA . ARG A 1 85 ? 8.757 -2.169 -23.094 1.00 84.19 85 ARG A CA 1
ATOM 654 C C . ARG A 1 85 ? 9.246 -2.278 -24.536 1.00 84.19 85 ARG A C 1
ATOM 656 O O . ARG A 1 85 ? 10.419 -2.021 -24.794 1.00 84.19 85 ARG A O 1
ATOM 663 N N . ARG A 1 86 ? 8.352 -2.591 -25.481 1.00 84.31 86 ARG A N 1
ATOM 664 C CA . ARG A 1 86 ? 8.697 -2.638 -26.912 1.00 84.31 86 ARG A CA 1
ATOM 665 C C . ARG A 1 86 ? 9.135 -1.277 -27.437 1.00 84.31 86 ARG A C 1
ATOM 667 O O . ARG A 1 86 ? 10.209 -1.178 -28.019 1.00 84.31 86 ARG A O 1
ATOM 674 N N . ALA A 1 87 ? 8.380 -0.223 -27.138 1.00 84.94 87 ALA A N 1
ATOM 675 C CA . ALA A 1 87 ? 8.735 1.132 -27.550 1.00 84.94 87 ALA A CA 1
ATOM 676 C C . ALA A 1 87 ? 10.062 1.622 -26.933 1.00 84.94 87 ALA A C 1
ATOM 678 O O . ALA A 1 87 ? 10.747 2.455 -27.523 1.00 84.94 87 ALA A O 1
ATOM 679 N N . PHE A 1 88 ? 10.436 1.130 -25.746 1.00 84.12 88 PHE A N 1
ATOM 680 C CA . PHE A 1 88 ? 11.737 1.408 -25.136 1.00 84.12 88 PHE A CA 1
ATOM 681 C C . PHE A 1 88 ? 12.881 0.731 -25.902 1.00 84.12 88 PHE A C 1
ATOM 683 O O . PHE A 1 88 ? 13.842 1.406 -26.265 1.00 84.12 88 PHE A O 1
ATOM 690 N N . VAL A 1 89 ? 12.753 -0.565 -26.208 1.00 87.81 89 VAL A N 1
ATOM 691 C CA . VAL A 1 89 ? 13.764 -1.313 -26.980 1.00 87.81 89 VAL A CA 1
ATOM 692 C C . VAL A 1 89 ? 13.903 -0.759 -28.402 1.00 87.81 89 VAL A C 1
ATOM 694 O O . VAL A 1 89 ? 15.017 -0.634 -28.901 1.00 87.81 89 VAL A O 1
ATOM 697 N N . GLU A 1 90 ? 12.796 -0.356 -29.031 1.00 87.19 90 GLU A N 1
ATOM 698 C CA . GLU A 1 90 ? 12.802 0.282 -30.355 1.00 87.19 90 GLU A CA 1
ATOM 699 C C . GLU A 1 90 ? 13.557 1.620 -30.362 1.00 87.19 90 GLU A C 1
ATOM 701 O O . GLU A 1 90 ? 14.246 1.935 -31.331 1.00 87.19 90 GLU A O 1
ATOM 706 N N . ARG A 1 91 ? 13.442 2.416 -29.291 1.00 83.75 91 ARG A N 1
ATOM 707 C CA . ARG A 1 91 ? 14.083 3.740 -29.194 1.00 83.75 91 ARG A CA 1
ATOM 708 C C . ARG A 1 91 ? 15.531 3.686 -28.720 1.00 83.75 91 ARG A C 1
ATOM 710 O O . ARG A 1 91 ? 16.307 4.568 -29.077 1.00 83.75 91 ARG A O 1
ATOM 717 N N . ALA A 1 92 ? 15.892 2.687 -27.922 1.00 80.19 92 ALA A N 1
ATOM 718 C CA . ALA A 1 92 ? 17.242 2.492 -27.410 1.00 80.19 92 ALA A CA 1
ATOM 719 C C . ALA A 1 92 ? 17.707 1.054 -27.691 1.00 80.19 92 ALA A C 1
ATOM 721 O O . ALA A 1 92 ? 17.783 0.247 -26.767 1.00 80.19 92 ALA A O 1
ATOM 722 N N . PRO A 1 93 ? 18.005 0.698 -28.952 1.00 75.12 93 PRO A N 1
ATOM 723 C CA . PRO A 1 93 ? 18.400 -0.665 -29.289 1.00 75.12 93 PRO A CA 1
ATOM 724 C C . PRO A 1 93 ? 19.757 -1.028 -28.664 1.00 75.12 93 PRO A C 1
ATOM 726 O O . PRO A 1 93 ? 20.729 -0.279 -28.769 1.00 75.12 93 PRO A O 1
ATOM 729 N N . GLY A 1 94 ? 19.833 -2.198 -28.020 1.00 84.19 94 GLY A N 1
ATOM 730 C CA . GLY A 1 94 ? 21.072 -2.758 -27.470 1.00 84.19 94 GLY A CA 1
ATOM 731 C C . GLY A 1 94 ? 20.838 -3.833 -26.403 1.00 84.19 94 GLY A C 1
ATOM 732 O O . GLY A 1 94 ? 19.790 -3.859 -25.759 1.00 84.19 94 GLY A O 1
ATOM 733 N N . GLU A 1 95 ? 21.839 -4.689 -26.158 1.00 80.12 95 GLU A N 1
ATOM 734 C CA . GLU A 1 95 ? 21.750 -5.794 -25.178 1.00 80.12 95 GLU A CA 1
ATOM 735 C C . GLU A 1 95 ? 21.350 -5.317 -23.774 1.00 80.12 95 GLU A C 1
ATOM 737 O O . GLU A 1 95 ? 20.593 -5.979 -23.064 1.00 80.12 95 GLU A O 1
ATOM 742 N N . ARG A 1 96 ? 21.809 -4.125 -23.376 1.00 79.88 96 ARG A N 1
ATOM 743 C CA . ARG A 1 96 ? 21.446 -3.521 -22.087 1.00 79.88 96 ARG A CA 1
ATOM 744 C C . ARG A 1 96 ? 19.980 -3.107 -22.032 1.00 79.88 96 ARG A C 1
ATOM 746 O O . ARG A 1 96 ? 19.361 -3.270 -20.989 1.00 79.88 96 ARG A O 1
ATOM 753 N N . ALA A 1 97 ? 19.417 -2.596 -23.123 1.00 79.88 97 ALA A N 1
ATOM 754 C CA . ALA A 1 97 ? 18.012 -2.208 -23.162 1.00 79.88 97 ALA A CA 1
ATOM 755 C C . ALA A 1 97 ? 17.092 -3.432 -23.135 1.00 79.88 97 ALA A C 1
ATOM 757 O O . ALA A 1 97 ? 16.073 -3.415 -22.449 1.00 79.88 97 ALA A O 1
ATOM 758 N N . GLU A 1 98 ? 17.488 -4.526 -23.788 1.00 81.50 98 GLU A N 1
ATOM 759 C CA . GLU A 1 98 ? 16.781 -5.801 -23.667 1.00 81.50 98 GLU A CA 1
ATOM 760 C C . GLU A 1 98 ? 16.859 -6.382 -22.252 1.00 81.50 98 GLU A C 1
ATOM 762 O O . GLU A 1 98 ? 15.850 -6.872 -21.737 1.00 81.50 98 GLU A O 1
ATOM 767 N N . ALA A 1 99 ? 18.031 -6.323 -21.614 1.00 82.88 99 ALA A N 1
ATOM 768 C CA . ALA A 1 99 ? 18.199 -6.765 -20.233 1.00 82.88 99 ALA A CA 1
ATOM 769 C C . ALA A 1 99 ? 17.347 -5.919 -19.273 1.00 82.88 99 ALA A C 1
ATOM 771 O O . ALA A 1 99 ? 16.622 -6.465 -18.447 1.00 82.88 99 ALA A O 1
ATOM 772 N N . LEU A 1 100 ? 17.359 -4.593 -19.431 1.00 82.31 100 LEU A N 1
ATOM 773 C CA . LEU A 1 100 ? 16.547 -3.677 -18.630 1.00 82.31 100 LEU A CA 1
ATOM 774 C C . LEU A 1 100 ? 15.047 -3.863 -18.883 1.00 82.31 100 LEU A C 1
ATOM 776 O O . LEU A 1 100 ? 14.279 -3.843 -17.934 1.00 82.31 100 LEU A O 1
ATOM 780 N N . SER A 1 101 ? 14.612 -4.135 -20.117 1.00 84.19 101 SER A N 1
ATOM 781 C CA . SER A 1 101 ? 13.187 -4.348 -20.422 1.00 84.19 101 SER A CA 1
ATOM 782 C C . SER A 1 101 ? 12.565 -5.537 -19.673 1.00 84.19 101 SER A C 1
ATOM 784 O O . SER A 1 101 ? 11.354 -5.556 -19.446 1.00 84.19 101 SER A O 1
ATOM 786 N N . ARG A 1 102 ? 13.396 -6.512 -19.275 1.00 83.31 102 ARG A N 1
ATOM 787 C CA . ARG A 1 102 ? 13.002 -7.716 -18.529 1.00 83.31 102 ARG A CA 1
ATOM 788 C C . ARG A 1 102 ? 13.133 -7.563 -17.013 1.00 83.31 102 ARG A C 1
ATOM 790 O O . ARG A 1 102 ? 12.618 -8.404 -16.282 1.00 83.31 102 ARG A O 1
ATOM 797 N N . THR A 1 103 ? 13.803 -6.513 -16.547 1.00 84.19 103 THR A N 1
ATOM 798 C CA . THR A 1 103 ? 13.986 -6.221 -15.123 1.00 84.19 103 THR A CA 1
ATOM 799 C C . THR A 1 103 ? 12.749 -5.523 -14.554 1.00 84.19 103 THR A C 1
ATOM 801 O O . THR A 1 103 ? 12.003 -4.853 -15.272 1.00 84.19 103 THR A O 1
ATOM 804 N N . ASP A 1 104 ? 12.515 -5.691 -13.252 1.00 81.25 104 ASP A N 1
ATOM 805 C CA . ASP A 1 104 ? 11.462 -4.973 -12.537 1.00 81.25 104 ASP A CA 1
ATOM 806 C C . ASP A 1 104 ? 11.681 -3.451 -12.627 1.00 81.25 104 ASP A C 1
ATOM 808 O O . ASP A 1 104 ? 12.788 -2.951 -12.401 1.00 81.25 104 ASP A O 1
ATOM 812 N N . LEU A 1 105 ? 10.618 -2.708 -12.947 1.00 81.44 105 LEU A N 1
ATOM 813 C CA . LEU A 1 105 ? 10.662 -1.256 -13.106 1.00 81.44 105 LEU A CA 1
ATOM 814 C C . LEU A 1 105 ? 11.155 -0.547 -11.835 1.00 81.44 105 LEU A C 1
ATOM 816 O O . LEU A 1 105 ? 11.891 0.433 -11.943 1.00 81.44 105 LEU A O 1
ATOM 820 N N . PHE A 1 106 ? 10.807 -1.050 -10.648 1.00 80.75 106 PHE A N 1
ATOM 821 C CA . PHE A 1 106 ? 11.233 -0.467 -9.375 1.00 80.75 106 PHE A CA 1
ATOM 822 C C . PHE A 1 106 ? 12.740 -0.609 -9.156 1.00 80.75 106 PHE A C 1
ATOM 824 O O . PHE A 1 106 ? 13.366 0.301 -8.620 1.00 80.75 106 PHE A O 1
ATOM 831 N N . LEU A 1 107 ? 13.347 -1.706 -9.617 1.00 84.44 107 LEU A N 1
ATOM 832 C CA . LEU A 1 107 ? 14.797 -1.896 -9.536 1.00 84.44 107 LEU A CA 1
ATOM 833 C C . LEU A 1 107 ? 15.540 -0.985 -10.513 1.00 84.44 107 LEU A C 1
ATOM 835 O O . LEU A 1 107 ? 16.567 -0.409 -10.157 1.00 84.44 107 LEU A O 1
ATOM 839 N N . ILE A 1 108 ? 15.008 -0.821 -11.726 1.00 85.56 108 ILE A N 1
ATOM 840 C CA . ILE A 1 108 ? 15.562 0.117 -12.710 1.00 85.56 108 ILE A CA 1
ATOM 841 C C . ILE A 1 108 ? 15.470 1.545 -12.170 1.00 85.56 108 ILE A C 1
ATOM 843 O O . ILE A 1 108 ? 16.437 2.296 -12.266 1.00 85.56 108 ILE A O 1
ATOM 847 N N . GLN A 1 109 ? 14.335 1.905 -11.566 1.00 84.75 109 GLN A N 1
ATOM 848 C CA . GLN A 1 109 ? 14.139 3.219 -10.968 1.00 84.75 109 GLN A CA 1
ATOM 849 C C . GLN A 1 109 ? 15.070 3.450 -9.774 1.00 84.75 109 GLN A C 1
ATOM 851 O O . GLN A 1 109 ? 15.733 4.479 -9.734 1.00 84.75 109 GLN A O 1
ATOM 856 N N . ALA A 1 110 ? 15.185 2.499 -8.845 1.00 86.31 110 ALA A N 1
ATOM 857 C CA . ALA A 1 110 ? 16.096 2.622 -7.708 1.00 86.31 110 ALA A CA 1
ATOM 858 C C . ALA A 1 110 ? 17.560 2.747 -8.163 1.00 86.31 110 ALA A C 1
ATOM 860 O O . ALA A 1 110 ? 18.305 3.585 -7.659 1.00 86.31 110 ALA A O 1
ATOM 861 N N . GLY A 1 111 ? 17.971 1.963 -9.166 1.00 86.06 111 GLY A N 1
ATOM 862 C CA . GLY A 1 111 ? 19.291 2.101 -9.779 1.00 86.06 111 GLY A CA 1
ATOM 863 C C . GLY A 1 111 ? 19.491 3.473 -10.430 1.00 86.06 111 GLY A C 1
ATOM 864 O O . GLY A 1 111 ? 20.546 4.085 -10.264 1.00 86.06 111 GLY A O 1
ATOM 865 N N . ALA A 1 112 ? 18.475 3.989 -11.124 1.00 86.06 112 ALA A N 1
ATOM 866 C CA . ALA A 1 112 ? 18.511 5.322 -11.715 1.00 86.06 112 ALA A CA 1
ATOM 867 C C . ALA A 1 112 ? 18.579 6.430 -10.652 1.00 86.06 112 ALA A C 1
ATOM 869 O O . ALA A 1 112 ? 19.320 7.383 -10.839 1.00 86.06 112 ALA A O 1
ATOM 870 N N . GLU A 1 113 ? 17.883 6.298 -9.523 1.00 86.62 113 GLU A N 1
ATOM 871 C CA . GLU A 1 113 ? 17.950 7.260 -8.413 1.00 86.62 113 GLU A CA 1
ATOM 872 C C . GLU A 1 113 ? 19.339 7.295 -7.763 1.00 86.62 113 GLU A C 1
ATOM 874 O O . GLU A 1 113 ? 19.822 8.366 -7.403 1.00 86.62 113 GLU A O 1
ATOM 879 N N . ILE A 1 114 ? 20.007 6.142 -7.654 1.00 90.44 114 ILE A N 1
ATOM 880 C CA . ILE A 1 114 ? 21.357 6.048 -7.080 1.00 90.44 114 ILE A CA 1
ATOM 881 C C . ILE A 1 114 ? 22.413 6.634 -8.027 1.00 90.44 114 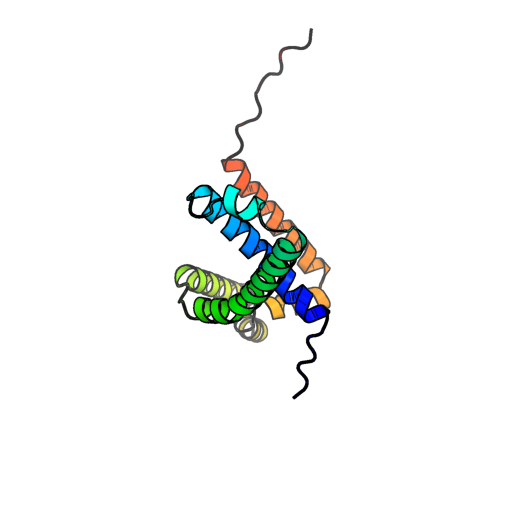ILE A C 1
ATOM 883 O O . ILE A 1 114 ? 23.338 7.307 -7.574 1.00 90.44 114 ILE A O 1
ATOM 887 N N . HIS A 1 115 ? 22.309 6.353 -9.328 1.00 88.38 115 HIS A N 1
ATOM 888 C CA . HIS A 1 115 ? 23.354 6.701 -10.295 1.00 88.38 115 HIS A CA 1
ATOM 889 C C . HIS A 1 115 ? 23.108 8.019 -11.043 1.00 88.38 115 HIS A C 1
ATOM 891 O O . HIS A 1 115 ? 24.077 8.650 -11.460 1.00 88.38 115 HIS A O 1
ATOM 897 N N . HIS A 1 116 ? 21.847 8.422 -11.211 1.00 86.00 116 HIS A N 1
ATOM 898 C CA . HIS A 1 116 ? 21.408 9.570 -12.017 1.00 86.00 116 HIS A CA 1
ATOM 899 C C . HIS A 1 116 ? 20.189 10.286 -11.392 1.00 86.00 116 HIS A C 1
ATOM 901 O O . HIS A 1 116 ? 19.117 10.357 -12.012 1.00 86.00 116 HIS A O 1
ATOM 907 N N . PRO A 1 117 ? 20.310 10.818 -10.162 1.00 84.56 117 PRO A N 1
ATOM 908 C CA . PRO A 1 117 ? 19.191 11.438 -9.449 1.00 84.56 117 PRO A CA 1
ATOM 909 C C . PRO A 1 117 ? 18.582 12.631 -10.205 1.00 84.56 117 PRO A C 1
ATOM 911 O O . PRO A 1 117 ? 17.368 12.838 -10.165 1.00 84.56 117 PRO A O 1
ATOM 914 N N . GLU A 1 118 ? 19.397 13.388 -10.944 1.00 83.75 118 GLU A N 1
ATOM 915 C CA . GLU A 1 118 ? 18.962 14.510 -11.778 1.00 83.75 118 GLU A CA 1
ATOM 916 C C . GLU A 1 118 ? 18.017 14.081 -12.907 1.00 83.75 118 GLU A C 1
ATOM 918 O O . GLU A 1 118 ? 16.982 14.716 -13.118 1.00 83.75 118 GLU A O 1
ATOM 923 N N . ALA A 1 119 ? 18.311 12.962 -13.574 1.00 81.25 119 ALA A N 1
ATOM 924 C CA . ALA A 1 119 ? 17.475 12.442 -14.652 1.00 81.25 119 ALA A CA 1
ATOM 925 C C . ALA A 1 119 ? 16.125 11.939 -14.117 1.00 81.25 119 ALA A C 1
ATOM 927 O O . ALA A 1 119 ? 15.083 12.102 -14.760 1.00 81.25 119 ALA A O 1
ATOM 928 N N . VAL A 1 120 ? 16.121 11.365 -12.909 1.00 81.44 120 VAL A N 1
ATOM 929 C CA . VAL A 1 120 ? 14.886 10.938 -12.243 1.00 81.44 120 VAL A CA 1
ATOM 930 C C . VAL A 1 120 ? 14.033 12.146 -11.861 1.00 81.44 120 VAL A C 1
ATOM 932 O O . VAL A 1 120 ? 12.839 12.159 -12.176 1.00 81.44 120 VAL A O 1
ATOM 935 N N . ALA A 1 121 ? 14.630 13.179 -11.260 1.00 82.50 121 ALA A N 1
ATOM 936 C CA . ALA A 1 121 ? 13.929 14.407 -10.894 1.00 82.50 121 ALA A CA 1
ATOM 937 C C . ALA A 1 121 ? 13.318 15.112 -12.119 1.00 82.50 121 ALA A C 1
ATOM 939 O O . ALA A 1 121 ? 12.158 15.528 -12.078 1.00 82.50 121 ALA A O 1
ATOM 940 N N . GLU A 1 122 ? 14.055 15.174 -13.231 1.00 81.12 122 GLU A N 1
ATOM 941 C CA . GLU A 1 122 ? 13.551 15.739 -14.483 1.00 81.12 122 GLU A CA 1
ATOM 942 C C . GLU A 1 122 ? 12.381 14.912 -15.037 1.00 81.12 122 GLU A C 1
ATOM 944 O O . GLU A 1 122 ? 11.328 15.456 -15.371 1.00 81.12 122 GLU A O 1
ATOM 949 N N . SER A 1 123 ? 12.502 13.580 -15.057 1.00 78.75 123 SER A N 1
ATOM 950 C CA . SER A 1 123 ? 11.416 12.702 -15.509 1.00 78.75 123 SER A CA 1
ATOM 951 C C . SER A 1 123 ? 10.147 12.834 -14.652 1.00 78.75 123 SER A C 1
ATOM 953 O O . SER A 1 123 ? 9.031 12.776 -15.177 1.00 78.75 123 SER A O 1
ATOM 955 N N . ALA A 1 124 ? 10.296 13.059 -13.343 1.00 78.44 124 ALA A N 1
ATOM 956 C CA . ALA A 1 124 ? 9.184 13.300 -12.430 1.00 78.44 124 ALA A CA 1
ATOM 957 C C . ALA A 1 124 ? 8.504 14.652 -12.706 1.00 78.44 124 ALA A C 1
ATOM 959 O O . ALA A 1 124 ? 7.272 14.726 -12.700 1.00 78.44 124 ALA A O 1
ATOM 960 N N . ALA A 1 125 ? 9.285 15.690 -13.017 1.00 80.81 125 ALA A N 1
ATOM 961 C CA . ALA A 1 125 ? 8.767 16.993 -13.432 1.00 80.81 125 ALA A CA 1
ATOM 962 C C . ALA A 1 125 ? 8.016 16.918 -14.775 1.00 80.81 125 ALA A C 1
ATOM 964 O O . ALA A 1 125 ? 6.929 17.479 -14.916 1.00 80.81 125 ALA A O 1
ATOM 965 N N . TRP A 1 126 ? 8.528 16.158 -15.748 1.00 75.25 126 TRP A N 1
ATOM 966 C CA . TRP A 1 126 ? 7.824 15.932 -17.014 1.00 75.25 126 TRP A CA 1
ATOM 967 C C . TRP A 1 126 ? 6.486 15.210 -16.812 1.00 75.25 126 TRP A C 1
ATOM 969 O O . TRP A 1 126 ? 5.483 15.586 -17.422 1.00 75.25 126 TRP A O 1
ATOM 979 N N . ARG A 1 127 ? 6.430 14.214 -15.915 1.00 73.25 127 ARG A N 1
ATOM 980 C CA . ARG A 1 127 ? 5.173 13.525 -15.581 1.00 73.25 127 ARG A CA 1
ATOM 981 C C . ARG A 1 127 ? 4.158 14.484 -14.969 1.00 73.25 127 ARG A C 1
ATOM 983 O O . ARG A 1 127 ? 3.029 14.513 -15.449 1.00 73.25 127 ARG A O 1
ATOM 990 N N . SER A 1 128 ? 4.544 15.296 -13.983 1.00 67.44 128 SER A N 1
ATOM 991 C CA . SER A 1 128 ? 3.616 16.245 -13.347 1.00 67.44 128 SER A CA 1
ATOM 992 C C . SER A 1 128 ? 3.066 17.282 -14.336 1.00 67.44 128 SER A C 1
ATOM 994 O O . SER A 1 128 ? 1.882 17.618 -14.266 1.00 67.44 128 SER A O 1
ATOM 996 N N . PHE A 1 129 ? 3.870 17.702 -15.319 1.00 69.69 129 PHE A N 1
ATOM 997 C CA . PHE A 1 129 ? 3.421 18.568 -16.410 1.00 69.69 129 PHE A CA 1
ATOM 998 C C . PHE A 1 129 ? 2.378 17.890 -17.317 1.00 69.69 129 PHE A C 1
ATOM 1000 O O . PHE A 1 129 ? 1.361 18.499 -17.648 1.00 69.69 129 PHE A O 1
ATOM 1007 N N . THR A 1 130 ? 2.570 16.614 -17.676 1.00 60.78 130 THR A N 1
ATOM 1008 C CA . THR A 1 130 ? 1.583 15.867 -18.485 1.00 60.78 130 THR A CA 1
ATOM 1009 C C . THR A 1 130 ? 0.270 15.594 -17.746 1.00 60.78 130 THR A C 1
ATOM 1011 O O . THR A 1 130 ? -0.802 15.579 -18.357 1.00 60.78 130 THR A O 1
ATOM 1014 N N . THR A 1 131 ? 0.313 15.428 -16.420 1.00 55.88 131 THR A N 1
ATOM 1015 C CA . THR A 1 131 ? -0.905 15.312 -15.607 1.00 55.88 131 THR A CA 1
ATOM 1016 C C . THR A 1 131 ? -1.644 16.650 -15.532 1.00 55.88 131 THR A C 1
ATOM 1018 O O . THR A 1 131 ? -2.871 16.675 -15.606 1.00 55.88 131 THR A O 1
ATOM 1021 N N . TRP A 1 132 ? -0.914 17.770 -15.453 1.00 49.78 132 TRP A N 1
ATOM 1022 C CA . TRP A 1 132 ? -1.496 19.115 -15.465 1.00 49.78 132 TRP A CA 1
ATOM 1023 C C . TRP A 1 132 ? -2.175 19.444 -16.803 1.00 49.78 132 TRP A C 1
ATOM 1025 O O . TRP A 1 132 ? -3.312 19.915 -16.804 1.00 49.78 132 TRP A O 1
ATOM 1035 N N . SER A 1 133 ? -1.551 19.101 -17.936 1.00 54.56 133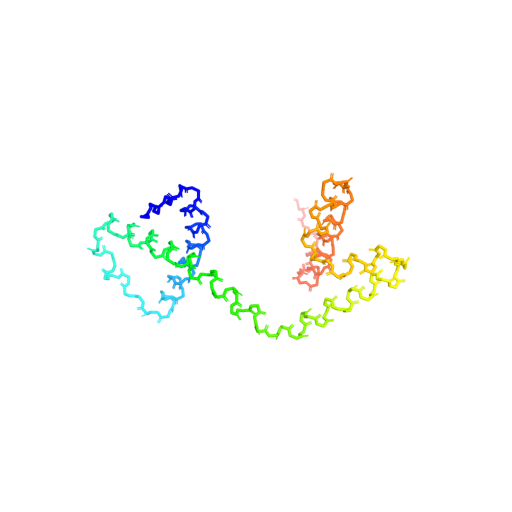 SER A N 1
ATOM 1036 C CA . SER A 1 133 ? -2.151 19.292 -19.268 1.00 54.56 133 SER A CA 1
ATOM 1037 C C . SER A 1 133 ? -3.344 18.371 -19.551 1.00 54.56 133 SER A C 1
ATOM 1039 O O . SER A 1 133 ? -4.168 18.678 -20.407 1.00 54.56 133 SER A O 1
ATOM 1041 N N . SER A 1 134 ? -3.475 17.261 -18.822 1.00 49.91 134 SER A N 1
ATOM 1042 C CA . SER A 1 134 ? -4.665 16.404 -18.880 1.00 49.91 134 SER A CA 1
ATOM 1043 C C . SER A 1 134 ? -5.811 16.960 -18.018 1.00 49.91 134 SER A C 1
ATOM 1045 O O . SER A 1 134 ? -6.979 16.808 -18.374 1.00 49.91 134 SER A O 1
ATOM 1047 N N . CYS A 1 135 ? -5.494 17.670 -16.927 1.00 46.50 135 CYS A N 1
ATOM 1048 C CA . CYS A 1 135 ? -6.467 18.322 -16.040 1.00 46.50 135 CYS A CA 1
ATOM 1049 C C . CYS A 1 135 ? -7.115 19.581 -16.649 1.00 46.50 135 CYS A C 1
ATOM 1051 O O . CYS A 1 135 ? -8.243 19.923 -16.294 1.00 46.50 135 CYS A O 1
ATOM 1053 N N . THR A 1 136 ? -6.462 20.255 -17.602 1.00 51.94 136 THR A N 1
ATOM 1054 C CA . THR A 1 136 ? -7.021 21.451 -18.265 1.00 51.94 136 THR A CA 1
ATOM 1055 C C . THR A 1 136 ? -8.252 21.162 -19.132 1.00 51.94 136 THR A C 1
ATOM 1057 O O . THR A 1 136 ? -8.939 22.100 -19.522 1.00 51.94 136 THR A O 1
ATOM 1060 N N . THR A 1 137 ? -8.601 19.893 -19.374 1.00 50.06 137 THR A N 1
ATOM 1061 C CA . THR A 1 137 ? -9.872 19.518 -20.025 1.00 50.06 137 THR A CA 1
ATOM 1062 C C . THR A 1 137 ? -11.094 19.568 -19.095 1.00 50.06 137 THR A C 1
ATOM 1064 O O . THR A 1 137 ? -12.218 19.520 -19.588 1.00 50.06 137 THR A O 1
ATOM 1067 N N . TRP A 1 138 ? -10.900 19.711 -17.776 1.00 44.12 138 TRP A N 1
ATOM 1068 C CA . TRP A 1 138 ? -11.976 19.752 -16.768 1.00 44.12 138 TRP A CA 1
ATOM 1069 C C . TRP A 1 138 ? -12.016 21.036 -15.923 1.00 44.12 138 TRP A C 1
ATOM 1071 O O . TRP A 1 138 ? -12.855 21.155 -15.029 1.00 44.12 138 TRP A O 1
ATOM 1081 N N . CYS A 1 139 ? -11.165 22.026 -16.206 1.00 41.69 139 CYS A N 1
ATOM 1082 C CA . CYS A 1 139 ? -11.289 23.344 -15.588 1.00 41.69 139 CYS A CA 1
ATOM 1083 C C . CYS A 1 139 ? -12.288 24.206 -16.378 1.00 41.69 139 CYS A C 1
ATOM 1085 O O . CYS A 1 139 ? -12.086 24.403 -17.578 1.00 41.69 139 CYS A O 1
ATOM 1087 N N . PRO A 1 140 ? -13.338 24.762 -15.741 1.00 45.31 140 PRO A N 1
ATOM 1088 C CA . PRO A 1 140 ? -14.145 25.792 -16.380 1.00 45.31 140 PRO A CA 1
ATOM 1089 C C . PRO A 1 140 ? -13.242 26.987 -16.708 1.00 45.31 140 PRO A C 1
ATOM 1091 O O . PRO A 1 140 ? -12.386 27.367 -15.906 1.00 45.31 140 PRO A O 1
ATOM 1094 N N . ALA A 1 141 ? -13.409 27.541 -17.910 1.00 49.47 141 ALA A N 1
ATOM 1095 C CA . ALA A 1 141 ? -12.666 28.710 -18.363 1.00 49.47 141 ALA A CA 1
ATOM 1096 C C . ALA A 1 141 ? -12.749 29.841 -17.316 1.00 49.47 141 ALA A C 1
ATOM 1098 O O . ALA A 1 141 ? -13.823 30.047 -16.740 1.00 49.47 141 ALA A O 1
ATOM 1099 N N . PRO A 1 142 ? -11.653 30.579 -17.053 1.00 42.78 142 PRO A N 1
ATOM 1100 C CA . PRO A 1 142 ? -11.718 31.739 -16.173 1.00 42.78 142 PRO A CA 1
ATOM 1101 C C . PRO A 1 142 ? -12.719 32.758 -16.745 1.00 42.78 142 PRO A C 1
ATOM 1103 O O . PRO A 1 142 ? -12.752 32.946 -17.966 1.00 42.78 142 PRO A O 1
ATOM 1106 N N . PRO A 1 143 ? -13.551 33.403 -15.905 1.00 40.06 143 PRO A N 1
ATOM 1107 C CA . PRO A 1 143 ?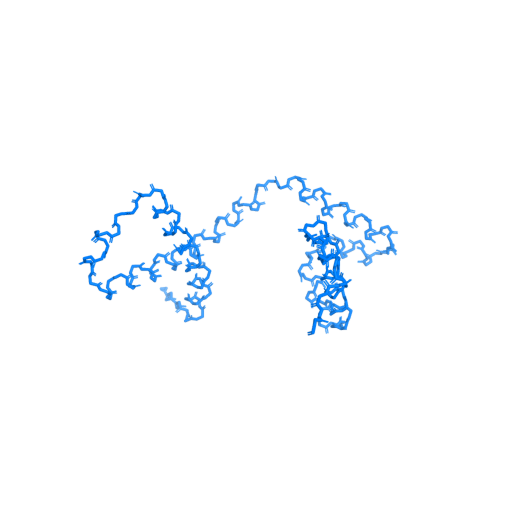 -14.542 34.356 -16.382 1.00 40.06 143 PRO A CA 1
ATOM 1108 C C . PRO A 1 143 ? -13.848 35.528 -17.078 1.00 40.06 143 PRO A C 1
ATOM 1110 O O . PRO A 1 143 ? -12.995 36.209 -16.507 1.00 40.06 143 PRO A O 1
ATOM 1113 N N . SER A 1 144 ? -14.214 35.746 -18.339 1.00 53.00 144 SER A N 1
ATOM 1114 C CA . SER A 1 144 ? -13.830 36.922 -19.106 1.00 53.00 144 SER A CA 1
ATOM 1115 C C . SER A 1 144 ? -14.656 38.118 -18.632 1.00 53.00 144 SER A C 1
ATOM 1117 O O . SER A 1 144 ? -15.771 38.328 -19.106 1.00 53.00 144 SER A O 1
ATOM 1119 N N . SER A 1 145 ? -14.124 38.909 -17.712 1.00 41.16 145 SER A N 1
ATOM 1120 C CA . SER A 1 145 ? -14.655 40.250 -17.459 1.00 41.16 145 SER A CA 1
ATOM 1121 C C . SER A 1 145 ? -13.548 41.162 -16.947 1.00 41.16 145 SER A C 1
ATOM 1123 O O . SER A 1 145 ? -13.354 41.350 -15.748 1.00 41.16 145 SER A O 1
ATOM 1125 N N . ALA A 1 146 ? -12.810 41.731 -17.898 1.00 47.97 146 ALA A N 1
ATOM 1126 C CA . ALA A 1 146 ? -12.325 43.091 -17.750 1.00 47.97 146 ALA A CA 1
ATOM 1127 C C . ALA A 1 146 ? -13.550 44.001 -17.913 1.00 47.97 146 ALA A C 1
ATOM 1129 O O . ALA A 1 146 ? -13.919 44.277 -19.044 1.00 47.97 146 ALA A O 1
ATOM 1130 N N . ASP A 1 147 ? -14.236 44.299 -16.809 1.00 46.03 147 ASP A N 1
ATOM 1131 C CA . ASP A 1 147 ? -15.166 45.425 -16.620 1.00 46.03 147 ASP A CA 1
ATOM 1132 C C . ASP A 1 147 ? -15.859 45.242 -15.261 1.00 46.03 147 ASP A C 1
ATOM 1134 O O . ASP A 1 147 ? -16.806 44.476 -15.155 1.00 46.03 147 ASP A O 1
ATOM 1138 N N . GLU A 1 148 ? -15.312 45.871 -14.215 1.00 42.88 148 GLU A N 1
ATOM 1139 C CA . GLU A 1 148 ? -16.005 46.421 -13.028 1.00 42.88 148 GLU A CA 1
ATOM 1140 C C . GLU A 1 148 ? -14.970 46.698 -11.923 1.00 42.88 148 GLU A C 1
ATOM 1142 O O . GLU A 1 148 ? -14.815 45.962 -10.951 1.00 42.88 148 GLU A O 1
ATOM 1147 N N . LEU A 1 149 ? -14.230 47.794 -12.088 1.00 37.31 149 LEU A N 1
ATOM 1148 C CA . LEU A 1 149 ? -13.643 48.531 -10.973 1.00 37.31 149 LEU A CA 1
ATOM 1149 C C . LEU A 1 149 ? -14.089 49.985 -11.138 1.00 37.31 149 LEU A C 1
ATOM 1151 O O . LEU A 1 149 ? -13.564 50.712 -11.982 1.00 37.31 149 LEU A O 1
ATOM 1155 N N . VAL A 1 150 ? -15.125 50.337 -10.376 1.00 40.62 150 VAL A N 1
ATOM 1156 C CA . VAL A 1 150 ? -15.440 51.713 -9.968 1.00 40.62 150 VAL A CA 1
ATOM 1157 C C . VAL A 1 150 ? -14.404 52.161 -8.944 1.00 40.62 150 VAL A C 1
ATOM 1159 O O . VAL A 1 150 ? -14.054 51.328 -8.076 1.00 40.62 150 VAL A O 1
#

Foldseek 3Di:
DDPCCDPVNLCQQLVVLLVVVVVVVVVCVVVVVDDVVVVVPDDPVVVVVVSSVSSNVSSVVVVVVVVVVVPPCPPVVVVVLVVVLVVQCVVPPDPVSVVVSPDDPVVVLVVCCVPPVPVSVVVVVVVVVVVVVVCVVPDDDDDDDPDDDD

pLDDT: mean 72.54, std 13.26, range [32.06, 90.44]

Secondary structure (DSSP, 8-state):
------HHHHHHHHHHHHHHHHHHHHHHHHTT-S-HHHHTTS-HHHHHHHHHHHHHHHHHHHHHHHHHHHTS--HHHHHHHHHHHHHHHHHS-SHHHHHHHHS-HHHHHHHHHHH-HHHHHHHHHHHHHHHHHHHTTSSPPPP-------

Radius of gyration: 24.39 Å; chains: 1; bounding box: 49×72×58 Å